Protein AF-A0A818EQ76-F1 (afdb_monomer)

Secondary structure (DSSP, 8-state):
-HHHHHHHHHHHHHHHHHTT----HHHHHHHHHHHHHHTT--TTT----HHHHHHHHHHTT-S------------------

Foldseek 3Di:
DVVVLLVVLVVVVVVCVVVVHDDDLVNSQVVSVVVCVVVVNDPVRDHSDPVVSVVSCVVVVVDDPDDDDDDPDPPPPPDDD

Solvent-accessible surface area (backbone atoms only — not comparable to full-atom values): 5225 Å² total; per-residue (Å²): 118,70,69,59,52,54,49,53,46,47,53,52,51,50,56,36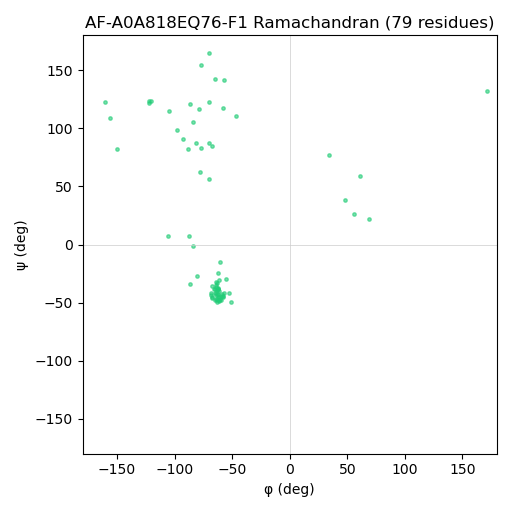,48,74,68,72,47,89,80,51,71,68,62,52,29,54,50,41,48,51,52,29,51,76,71,69,47,52,77,87,80,55,68,69,39,70,71,50,54,50,51,51,30,62,77,65,64,62,75,70,95,60,94,73,90,76,87,80,79,79,79,78,79,84,80,86,131

Radius of gyration: 13.82 Å; Cα contacts (8 Å, |Δi|>4): 41; chains: 1; bounding box: 35×21×45 Å

Structure (mmCIF, N/CA/C/O backbone):
data_AF-A0A818EQ76-F1
#
_entry.id   AF-A0A818EQ76-F1
#
loop_
_atom_site.group_PDB
_atom_site.id
_atom_site.type_symbol
_atom_site.label_atom_id
_atom_site.label_alt_id
_atom_site.label_comp_id
_atom_site.label_asym_id
_atom_site.label_entity_id
_atom_site.label_seq_id
_atom_site.pdbx_PDB_ins_code
_atom_site.Cartn_x
_atom_site.Cartn_y
_atom_site.Cartn_z
_atom_site.occupancy
_atom_site.B_iso_or_equiv
_atom_site.auth_seq_id
_atom_site.auth_comp_id
_atom_site.auth_asym_id
_atom_site.auth_atom_id
_atom_site.pdbx_PDB_model_num
ATOM 1 N N . MET A 1 1 ? -7.112 -8.124 11.356 1.00 56.75 1 MET A N 1
ATOM 2 C CA . MET A 1 1 ? -7.723 -7.158 10.409 1.00 56.75 1 MET A CA 1
ATOM 3 C C . MET A 1 1 ? -6.788 -6.793 9.250 1.00 56.75 1 MET A C 1
ATOM 5 O O . MET A 1 1 ? -7.251 -6.784 8.115 1.00 56.75 1 MET A O 1
ATOM 9 N N . GLU A 1 2 ? -5.476 -6.647 9.473 1.00 61.16 2 GLU A N 1
ATOM 10 C CA . GLU A 1 2 ? -4.477 -6.362 8.416 1.00 61.16 2 GLU A CA 1
ATOM 11 C C . GLU A 1 2 ? -4.445 -7.350 7.229 1.00 61.16 2 GLU A C 1
ATOM 13 O O . GLU A 1 2 ? -4.137 -6.965 6.101 1.00 61.16 2 GLU A O 1
ATOM 18 N N . GLY A 1 3 ? -4.797 -8.624 7.444 1.00 75.25 3 GLY A N 1
ATOM 19 C CA . GLY A 1 3 ? -4.782 -9.637 6.382 1.00 75.25 3 GLY A CA 1
ATOM 20 C C . GLY A 1 3 ? -5.767 -9.370 5.235 1.00 75.25 3 GLY A C 1
ATOM 21 O O . GLY A 1 3 ? -5.457 -9.681 4.085 1.00 75.25 3 GLY A O 1
ATOM 22 N N . LYS A 1 4 ? -6.928 -8.754 5.515 1.00 83.44 4 LYS A N 1
ATOM 23 C CA . LYS A 1 4 ? -7.910 -8.404 4.471 1.00 83.44 4 LYS A CA 1
ATOM 24 C C . LYS A 1 4 ? -7.350 -7.323 3.552 1.00 83.44 4 LYS A C 1
ATOM 26 O O . 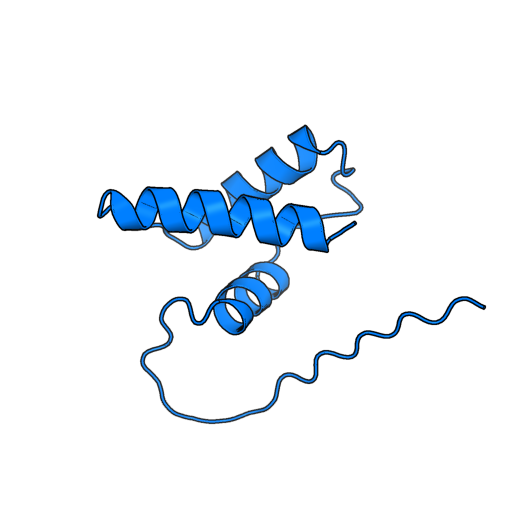LYS A 1 4 ? -7.384 -7.476 2.337 1.00 83.44 4 LYS A O 1
ATOM 31 N N . LEU A 1 5 ? -6.759 -6.286 4.137 1.00 86.62 5 LEU A N 1
ATOM 32 C CA . LEU A 1 5 ? -6.160 -5.179 3.406 1.00 86.62 5 LEU A CA 1
ATOM 33 C C . LEU A 1 5 ? -5.028 -5.635 2.477 1.00 86.62 5 LEU A C 1
ATOM 35 O O . LEU A 1 5 ? -5.027 -5.289 1.300 1.00 86.62 5 LEU A O 1
ATOM 39 N N . MET A 1 6 ? -4.106 -6.475 2.970 1.00 84.94 6 MET A N 1
ATOM 40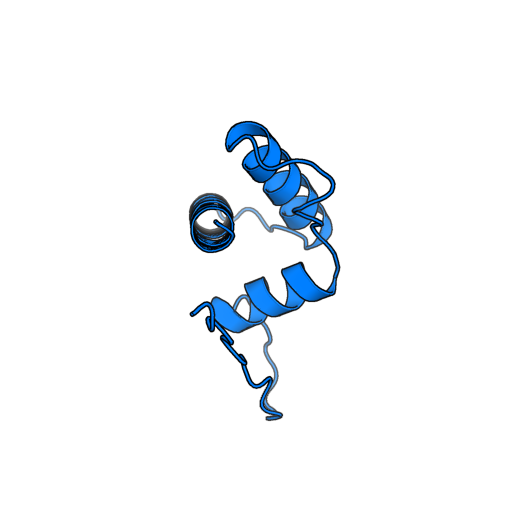 C CA . MET A 1 6 ? -3.049 -7.052 2.124 1.00 84.94 6 MET A CA 1
ATOM 41 C C . MET A 1 6 ? -3.626 -7.823 0.931 1.00 84.94 6 MET A C 1
ATOM 43 O O . MET A 1 6 ? -3.130 -7.679 -0.186 1.00 84.94 6 MET A O 1
ATOM 47 N N . LYS A 1 7 ? -4.690 -8.607 1.151 1.00 87.81 7 LYS A N 1
ATOM 48 C CA . LYS A 1 7 ? -5.351 -9.372 0.089 1.00 87.81 7 LYS A CA 1
ATOM 49 C C . LYS A 1 7 ? -5.969 -8.461 -0.976 1.00 87.81 7 LYS A C 1
ATOM 51 O O . LYS A 1 7 ? -5.711 -8.672 -2.157 1.00 87.81 7 LYS A O 1
ATOM 56 N N . PHE A 1 8 ? -6.741 -7.451 -0.580 1.00 90.12 8 PHE A N 1
ATOM 57 C CA . PHE A 1 8 ? -7.372 -6.525 -1.527 1.00 90.12 8 PHE A CA 1
ATOM 58 C C . PHE A 1 8 ? -6.335 -5.713 -2.317 1.00 90.12 8 PHE A C 1
ATOM 60 O O . PHE A 1 8 ? -6.451 -5.587 -3.537 1.00 90.12 8 PHE A O 1
ATOM 67 N N . SER A 1 9 ? -5.274 -5.238 -1.657 1.00 89.19 9 SER A N 1
ATOM 68 C CA . SER A 1 9 ? -4.173 -4.539 -2.329 1.00 89.19 9 SER A CA 1
ATOM 69 C C . SER A 1 9 ? -3.453 -5.436 -3.343 1.00 89.19 9 SER A C 1
ATOM 71 O O . SER A 1 9 ? -3.095 -4.971 -4.426 1.00 89.19 9 SER A O 1
ATOM 73 N N . LEU A 1 10 ? -3.271 -6.727 -3.034 1.00 88.00 10 LEU A N 1
ATOM 74 C CA . LEU A 1 10 ? -2.693 -7.706 -3.961 1.00 88.00 10 LEU A CA 1
ATOM 75 C C . LEU A 1 10 ? -3.599 -7.979 -5.158 1.00 88.00 10 LEU A C 1
ATOM 77 O O . LEU A 1 10 ? -3.110 -8.041 -6.286 1.00 88.00 10 LEU A O 1
ATOM 81 N N . GLU A 1 11 ? -4.892 -8.174 -4.923 1.00 90.88 11 GLU A N 1
ATOM 82 C CA . GLU A 1 11 ? -5.860 -8.459 -5.981 1.00 90.88 11 GLU A CA 1
ATOM 83 C C . GLU A 1 11 ? -5.918 -7.297 -6.975 1.00 90.88 11 GLU A C 1
ATOM 85 O O . GLU A 1 11 ? -5.774 -7.497 -8.184 1.00 90.88 11 GLU A O 1
ATOM 90 N N . TRP A 1 12 ? -5.977 -6.065 -6.460 1.00 90.94 12 TRP A N 1
ATOM 91 C CA . TRP A 1 12 ? -5.894 -4.867 -7.283 1.00 90.94 12 TRP A CA 1
ATOM 92 C C . TRP A 1 12 ? -4.561 -4.773 -8.036 1.00 90.94 12 TRP A C 1
ATOM 94 O O . TRP A 1 12 ? -4.568 -4.564 -9.250 1.00 90.94 12 TRP A O 1
ATOM 104 N N . PHE A 1 13 ? -3.427 -4.973 -7.353 1.00 88.06 13 PHE A N 1
ATOM 105 C CA . PHE A 1 13 ? -2.099 -4.934 -7.974 1.00 88.06 13 PHE A CA 1
ATOM 106 C C . PHE A 1 13 ? -1.976 -5.959 -9.111 1.00 88.06 13 PHE A C 1
ATOM 108 O O . PHE A 1 13 ? -1.506 -5.640 -10.203 1.00 88.06 13 PHE A O 1
ATOM 115 N N . THR A 1 14 ? -2.445 -7.184 -8.878 1.00 88.00 14 THR A N 1
ATOM 116 C CA . THR A 1 14 ? -2.432 -8.271 -9.864 1.00 88.00 14 THR A CA 1
ATOM 117 C C . THR A 1 14 ? -3.330 -7.940 -11.051 1.00 88.00 14 THR A C 1
ATOM 119 O O . THR A 1 14 ? -2.918 -8.133 -12.196 1.00 88.00 14 THR A O 1
ATOM 122 N N . ALA A 1 15 ? -4.510 -7.363 -10.806 1.00 90.12 15 ALA A N 1
ATOM 123 C CA . ALA A 1 15 ? -5.402 -6.903 -11.864 1.00 90.12 15 ALA A CA 1
ATOM 124 C C . ALA A 1 15 ? -4.756 -5.806 -12.729 1.00 90.12 15 ALA A C 1
ATOM 126 O O . ALA A 1 15 ? -4.890 -5.840 -13.952 1.00 90.12 15 ALA A O 1
ATOM 127 N N . GLN A 1 16 ? -4.013 -4.866 -12.131 1.00 89.25 16 GLN A N 1
ATOM 128 C CA . GLN A 1 16 ? -3.287 -3.844 -12.895 1.00 89.25 16 GLN A CA 1
ATOM 129 C C . GLN A 1 16 ? -2.126 -4.444 -13.692 1.00 89.25 16 GLN A C 1
ATOM 131 O O . GLN A 1 16 ? -1.950 -4.131 -14.871 1.00 89.25 16 GLN A O 1
ATOM 136 N N . ARG A 1 17 ? -1.372 -5.370 -13.088 1.00 85.06 17 ARG A N 1
ATOM 137 C CA . ARG A 1 17 ? -0.274 -6.068 -13.765 1.00 85.06 17 ARG A CA 1
ATOM 138 C C . ARG A 1 17 ? -0.772 -6.896 -14.949 1.00 85.06 17 ARG A C 1
ATOM 140 O O . ARG A 1 17 ? -0.125 -6.904 -15.991 1.00 85.06 17 ARG A O 1
ATOM 147 N N . SER A 1 18 ? -1.938 -7.534 -14.828 1.00 88.00 18 SER A N 1
ATOM 148 C CA . SER A 1 18 ? -2.580 -8.256 -15.935 1.00 88.00 18 SER A CA 1
ATOM 149 C C . SER A 1 18 ? -2.953 -7.336 -17.101 1.00 88.00 18 SER A C 1
ATOM 151 O O . SER A 1 18 ? -3.040 -7.794 -18.237 1.00 88.00 18 SER A O 1
ATOM 153 N N . LYS A 1 19 ? -3.149 -6.041 -16.838 1.00 89.31 19 LYS A N 1
ATOM 154 C CA . LYS A 1 19 ? -3.378 -5.007 -17.856 1.00 89.31 19 LYS A CA 1
ATOM 155 C C . LYS A 1 19 ? -2.075 -4.399 -18.389 1.00 89.31 19 LYS A C 1
ATOM 157 O O . LYS A 1 19 ? -2.131 -3.426 -19.131 1.00 89.31 19 LYS A O 1
ATOM 162 N N . ASN A 1 20 ? -0.913 -4.950 -18.019 1.00 86.62 20 ASN A N 1
ATOM 163 C CA . ASN A 1 20 ? 0.415 -4.395 -18.306 1.00 86.62 20 ASN A CA 1
ATOM 164 C C . ASN A 1 20 ? 0.602 -2.951 -17.801 1.00 86.62 20 ASN A C 1
ATOM 166 O O . ASN A 1 20 ? 1.418 -2.203 -18.333 1.00 86.62 20 ASN A O 1
ATOM 170 N N . ILE A 1 21 ? -0.134 -2.555 -16.758 1.00 84.19 21 ILE A N 1
ATOM 171 C CA . ILE A 1 21 ? -0.012 -1.222 -16.168 1.00 84.19 21 ILE A CA 1
ATOM 172 C C . ILE A 1 21 ? 1.107 -1.265 -15.118 1.00 84.19 21 ILE A C 1
ATOM 174 O O . ILE A 1 21 ? 1.012 -2.046 -14.163 1.00 84.19 21 ILE A O 1
ATOM 178 N N . PRO A 1 22 ? 2.170 -0.454 -15.258 1.00 81.56 22 PRO A N 1
ATOM 179 C CA . PRO A 1 22 ? 3.198 -0.351 -14.235 1.00 81.56 22 PRO A CA 1
ATOM 180 C C . PRO A 1 22 ? 2.631 0.364 -13.007 1.00 81.56 22 PRO A C 1
ATOM 182 O O . PRO A 1 22 ? 2.156 1.495 -13.091 1.00 81.56 22 PRO A O 1
ATOM 185 N N . ILE A 1 23 ? 2.694 -0.297 -11.853 1.00 86.19 23 ILE A N 1
ATOM 186 C CA . ILE A 1 23 ? 2.246 0.269 -10.580 1.00 86.19 23 ILE A CA 1
ATOM 187 C C . ILE A 1 23 ? 3.457 0.664 -9.748 1.00 86.19 23 ILE A C 1
ATOM 189 O O . ILE A 1 23 ? 4.245 -0.181 -9.321 1.00 86.19 23 ILE A O 1
ATOM 193 N N . SER A 1 24 ? 3.581 1.966 -9.510 1.00 86.00 24 SER A N 1
ATOM 194 C CA . SER A 1 24 ? 4.605 2.542 -8.642 1.00 86.00 24 SER A CA 1
ATOM 195 C C . SER A 1 24 ? 4.256 2.353 -7.164 1.00 86.00 24 SER A C 1
ATOM 197 O O . SER A 1 24 ? 3.088 2.266 -6.787 1.00 86.00 24 SER A O 1
ATOM 199 N N . GLY A 1 25 ? 5.279 2.347 -6.305 1.00 86.06 25 GLY A N 1
ATOM 200 C CA . GLY A 1 25 ? 5.119 2.249 -4.848 1.00 86.06 25 GLY A CA 1
ATOM 201 C C . GLY A 1 25 ? 4.132 3.264 -4.242 1.00 86.06 25 GLY A C 1
ATOM 202 O O . GLY A 1 25 ? 3.221 2.824 -3.545 1.00 86.06 25 GLY A O 1
ATOM 203 N N . PRO A 1 26 ? 4.241 4.573 -4.553 1.00 88.75 26 PRO A N 1
ATOM 204 C CA . PRO A 1 26 ? 3.313 5.595 -4.055 1.00 88.75 26 PRO A CA 1
ATOM 205 C C . PRO A 1 26 ? 1.860 5.331 -4.454 1.00 88.75 26 PRO A C 1
ATOM 207 O O . PRO A 1 26 ? 0.972 5.378 -3.613 1.00 88.75 26 PRO A O 1
ATOM 210 N N . LEU A 1 27 ? 1.630 4.931 -5.708 1.00 89.81 27 LEU A N 1
ATOM 211 C CA . LEU A 1 27 ? 0.293 4.621 -6.213 1.00 89.81 27 LEU A CA 1
ATOM 212 C C . LEU A 1 27 ? -0.331 3.430 -5.469 1.00 89.81 27 LEU A C 1
ATOM 214 O O . LEU A 1 27 ? -1.519 3.423 -5.153 1.00 89.81 27 LEU A O 1
ATOM 218 N N . LEU A 1 28 ? 0.481 2.418 -5.157 1.00 88.94 28 LEU A N 1
ATOM 219 C CA . LEU A 1 28 ? 0.051 1.281 -4.350 1.00 88.94 28 LEU A CA 1
ATOM 220 C C . LEU A 1 28 ? -0.241 1.685 -2.894 1.00 88.94 28 LEU A C 1
ATOM 222 O O . LEU A 1 28 ? -1.171 1.146 -2.299 1.00 88.94 28 LEU A O 1
ATOM 226 N N . GLN A 1 29 ? 0.517 2.628 -2.325 1.00 90.19 29 GLN A N 1
ATOM 227 C CA . GLN A 1 29 ? 0.256 3.171 -0.986 1.00 90.19 29 GLN A CA 1
ATOM 228 C C . GLN A 1 29 ? -1.070 3.929 -0.943 1.00 90.19 29 GLN A C 1
ATOM 230 O O . GLN A 1 29 ? -1.887 3.663 -0.065 1.00 90.19 29 GLN A O 1
ATOM 235 N N . GLU A 1 30 ? -1.316 4.813 -1.911 1.00 90.81 30 GLU A N 1
ATOM 236 C CA . GLU A 1 30 ? -2.586 5.535 -2.034 1.00 90.81 30 GLU A CA 1
ATOM 237 C C . GLU A 1 30 ? -3.757 4.567 -2.181 1.00 90.81 30 GLU A C 1
ATOM 239 O O . GLU A 1 30 ? -4.764 4.691 -1.481 1.00 90.81 30 GLU A O 1
ATOM 244 N N . LYS A 1 31 ? -3.609 3.539 -3.026 1.00 90.88 31 LYS A N 1
ATOM 245 C CA . LYS A 1 31 ? -4.671 2.551 -3.192 1.00 90.88 31 LYS A CA 1
ATOM 246 C C . LYS A 1 31 ? -4.919 1.743 -1.921 1.00 90.88 31 LYS A C 1
ATOM 248 O O . LYS A 1 31 ? -6.070 1.464 -1.599 1.00 90.88 31 LYS A O 1
ATOM 253 N N . ALA A 1 32 ? -3.872 1.395 -1.180 1.00 89.75 32 ALA A N 1
ATOM 254 C CA . ALA A 1 32 ? -4.018 0.713 0.098 1.00 89.75 32 ALA A CA 1
ATOM 255 C C . ALA A 1 32 ? -4.732 1.582 1.142 1.00 89.75 32 ALA A C 1
ATOM 257 O O . ALA A 1 32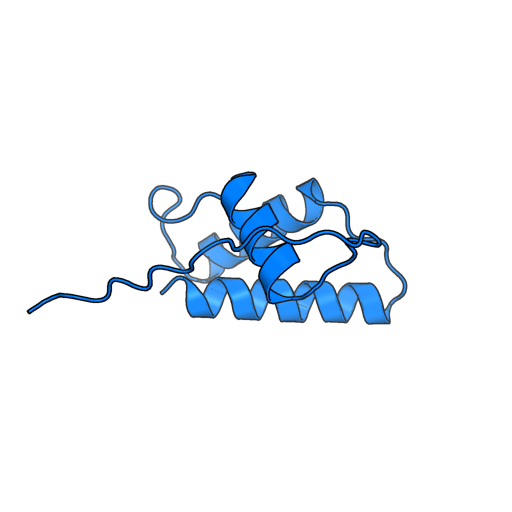 ? -5.531 1.057 1.908 1.00 89.75 32 ALA A O 1
ATOM 258 N N . LEU A 1 33 ? -4.494 2.897 1.161 1.00 90.19 33 LEU A N 1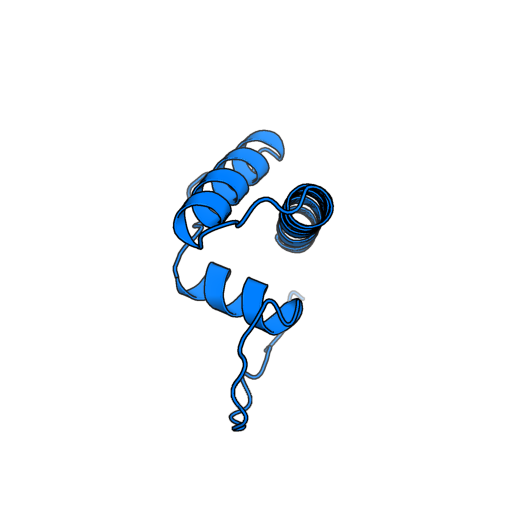
ATOM 259 C CA . LEU A 1 33 ? -5.232 3.813 2.038 1.00 90.19 33 LEU A CA 1
ATOM 260 C C . LEU A 1 33 ? -6.720 3.858 1.678 1.00 90.19 33 LEU A C 1
ATOM 262 O O . LEU A 1 33 ? -7.553 3.751 2.571 1.00 90.19 33 LEU A O 1
ATOM 266 N N . GLN A 1 34 ? -7.053 3.925 0.385 1.00 90.75 34 GLN A N 1
ATOM 267 C CA . GLN A 1 34 ? -8.449 3.860 -0.066 1.00 90.75 34 GLN A CA 1
ATOM 268 C C . GLN A 1 34 ? -9.124 2.555 0.360 1.00 90.75 34 GLN A C 1
ATOM 270 O O . GLN A 1 34 ? -10.202 2.579 0.935 1.00 90.75 34 GLN A O 1
ATOM 275 N N . ILE A 1 35 ? -8.465 1.413 0.146 1.00 89.94 35 ILE A N 1
ATOM 276 C CA . ILE A 1 35 ? -9.010 0.109 0.547 1.00 89.94 35 ILE A CA 1
ATOM 277 C C . ILE A 1 35 ? -9.184 0.042 2.070 1.00 89.94 35 ILE A C 1
ATOM 279 O O . ILE A 1 35 ? -10.144 -0.549 2.555 1.00 89.94 35 ILE A O 1
ATOM 283 N N . ALA A 1 36 ? -8.265 0.627 2.841 1.00 88.94 36 ALA A N 1
ATOM 284 C CA . ALA A 1 36 ? -8.393 0.687 4.291 1.00 88.94 36 ALA A CA 1
ATOM 285 C C . ALA A 1 36 ? -9.633 1.493 4.709 1.00 88.94 36 ALA A C 1
ATOM 287 O O . ALA A 1 36 ? -10.391 1.021 5.555 1.00 88.94 36 ALA A O 1
ATOM 288 N N . GLU A 1 37 ? -9.882 2.633 4.062 1.00 88.50 37 GLU A N 1
ATOM 289 C CA . GLU A 1 37 ? -11.085 3.444 4.270 1.00 88.50 37 GLU A CA 1
ATOM 290 C C . GLU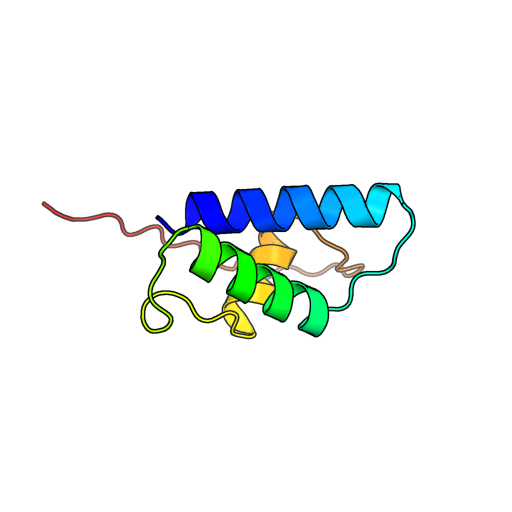 A 1 37 ? -12.364 2.678 3.892 1.00 88.50 37 GLU A C 1
ATOM 292 O O . GLU A 1 37 ? -13.300 2.618 4.688 1.00 88.50 37 GLU A O 1
ATOM 297 N N . GLU A 1 38 ? -12.375 1.992 2.743 1.00 88.31 38 GLU A N 1
ATOM 298 C CA . GLU A 1 38 ? -13.495 1.146 2.292 1.00 88.31 38 GLU A CA 1
ATOM 299 C C . GLU A 1 38 ? -13.789 -0.015 3.260 1.00 88.31 38 GLU A C 1
ATOM 301 O O . GLU A 1 38 ? -14.933 -0.447 3.408 1.00 88.31 38 GLU A O 1
ATOM 306 N N . LEU A 1 39 ? -12.762 -0.521 3.946 1.00 85.81 39 LEU A N 1
ATOM 307 C CA . LEU A 1 39 ? -12.887 -1.563 4.967 1.00 85.81 39 LEU A CA 1
ATOM 308 C C . LEU A 1 39 ? -13.261 -1.015 6.354 1.00 85.81 39 LEU A C 1
ATOM 310 O O . LEU A 1 39 ? -13.396 -1.808 7.290 1.00 85.81 39 LEU A O 1
ATOM 314 N N . GLY A 1 40 ? -13.407 0.305 6.505 1.00 86.19 40 GLY A N 1
ATOM 315 C CA . GLY A 1 40 ? -13.667 0.959 7.788 1.00 86.19 40 GLY A CA 1
ATOM 316 C C . GLY A 1 40 ? -12.480 0.902 8.753 1.00 86.19 40 GLY A C 1
ATOM 317 O O . GLY A 1 40 ? -12.665 0.999 9.966 1.00 86.19 40 GLY A O 1
ATOM 318 N N . ILE A 1 41 ? -11.261 0.705 8.243 1.00 84.81 41 ILE A N 1
ATOM 319 C CA . ILE A 1 41 ? -10.040 0.732 9.049 1.00 84.81 41 ILE A CA 1
ATOM 320 C C . ILE A 1 41 ? -9.694 2.197 9.298 1.00 84.81 41 ILE A C 1
ATOM 322 O O . ILE A 1 41 ? -9.413 2.948 8.364 1.00 84.81 41 ILE A O 1
ATOM 326 N N . SER A 1 42 ? -9.713 2.603 10.567 1.00 77.12 42 SER A N 1
ATOM 327 C CA . SER A 1 42 ? -9.371 3.972 10.948 1.00 77.12 42 SER A CA 1
ATOM 328 C C . SER A 1 42 ? -7.965 4.336 10.469 1.00 77.12 42 SER A C 1
ATOM 330 O O . SER A 1 42 ? -7.033 3.532 10.551 1.00 77.12 42 SER A O 1
ATOM 332 N N . SER A 1 43 ? -7.784 5.575 10.018 1.00 67.12 43 SER A N 1
ATOM 333 C CA . SER A 1 43 ? -6.504 6.100 9.524 1.00 67.12 43 SER A CA 1
ATOM 334 C C . SER A 1 43 ? -5.386 6.070 10.582 1.00 67.12 43 SER A C 1
ATOM 336 O O . SER A 1 43 ? -4.215 6.219 10.243 1.00 67.12 43 SER A O 1
ATOM 338 N N . GLY A 1 44 ? -5.737 5.885 11.861 1.00 73.31 44 GLY A N 1
ATOM 339 C CA . GLY A 1 44 ? -4.785 5.649 12.952 1.00 73.31 44 GLY A CA 1
ATOM 340 C C . GLY A 1 44 ? -4.286 4.201 13.054 1.00 73.31 44 GLY A C 1
ATOM 341 O O . GLY A 1 44 ? -3.167 3.981 13.502 1.00 73.31 44 GLY A O 1
ATOM 342 N N . GLU A 1 45 ? -5.080 3.233 12.594 1.00 77.12 45 GLU A N 1
ATOM 343 C CA . GLU A 1 45 ? -4.783 1.793 12.664 1.00 77.12 45 GLU A CA 1
ATOM 344 C C . GLU A 1 45 ? -3.949 1.332 11.464 1.00 77.12 45 GLU A C 1
ATOM 346 O O . GLU A 1 45 ? -3.099 0.447 11.575 1.00 77.12 45 GLU A O 1
ATOM 351 N N . PHE A 1 46 ? -4.177 1.942 10.295 1.00 83.56 46 PHE A N 1
ATOM 352 C CA . PHE A 1 46 ? -3.439 1.621 9.084 1.00 83.56 46 PHE A CA 1
ATOM 353 C C . PHE A 1 46 ? -2.737 2.833 8.492 1.00 83.56 46 PHE A C 1
ATOM 355 O O . PHE A 1 46 ? -3.353 3.811 8.075 1.00 83.56 46 PHE A O 1
ATOM 362 N N . LYS A 1 47 ? -1.420 2.693 8.338 1.00 84.44 47 LYS A N 1
ATOM 363 C CA . LYS A 1 47 ? -0.598 3.626 7.583 1.00 84.44 47 LYS A CA 1
ATOM 364 C C . LYS A 1 47 ? 0.110 2.870 6.475 1.00 84.44 47 LYS A C 1
ATOM 366 O O . LYS A 1 47 ? 0.924 1.986 6.753 1.00 84.44 47 LYS A O 1
ATOM 371 N N . ALA A 1 48 ? -0.116 3.288 5.231 1.00 85.00 48 ALA A N 1
ATOM 372 C CA . ALA A 1 48 ? 0.645 2.842 4.068 1.00 85.00 48 ALA A CA 1
ATOM 373 C C . ALA A 1 48 ? 2.078 3.411 4.099 1.00 85.00 48 ALA A C 1
ATOM 375 O O . ALA A 1 48 ? 2.515 4.123 3.203 1.00 85.00 48 ALA A O 1
ATOM 376 N N . SER A 1 49 ? 2.809 3.138 5.177 1.00 85.12 49 SER A N 1
ATOM 377 C CA . SER A 1 49 ? 4.196 3.543 5.378 1.00 85.12 49 SER A CA 1
ATOM 378 C C . SER A 1 49 ? 5.119 2.761 4.449 1.00 85.12 49 SER A C 1
ATOM 380 O O . SER A 1 49 ? 4.761 1.684 3.967 1.00 85.12 49 SER A O 1
ATOM 382 N N . ASN A 1 50 ? 6.354 3.241 4.295 1.00 84.69 50 ASN A N 1
ATOM 383 C CA . ASN A 1 50 ? 7.395 2.499 3.581 1.00 84.69 50 ASN A CA 1
ATOM 384 C C . ASN A 1 50 ? 7.552 1.069 4.125 1.00 84.69 50 ASN A C 1
ATOM 386 O O . ASN A 1 50 ? 7.536 0.134 3.335 1.00 84.69 50 ASN A O 1
ATOM 390 N N . GLY A 1 51 ? 7.517 0.875 5.450 1.00 86.38 51 GLY A N 1
ATOM 391 C CA . GLY A 1 51 ? 7.593 -0.463 6.050 1.00 86.38 51 GLY A CA 1
ATOM 392 C C . GLY A 1 51 ? 6.425 -1.399 5.695 1.00 86.38 51 GLY A C 1
ATOM 393 O O . GLY A 1 51 ? 6.629 -2.601 5.535 1.00 86.38 51 GLY A O 1
ATOM 394 N N . TRP A 1 52 ? 5.200 -0.883 5.514 1.00 87.38 52 TRP A N 1
ATOM 395 C CA . TRP A 1 52 ? 4.086 -1.703 5.012 1.00 87.38 52 TRP A CA 1
ATOM 396 C C . TRP A 1 52 ? 4.318 -2.096 3.553 1.00 87.38 52 TRP A C 1
ATOM 398 O O . TRP A 1 52 ? 4.136 -3.253 3.176 1.00 87.38 52 TRP A O 1
ATOM 408 N N . LEU A 1 53 ? 4.767 -1.138 2.743 1.00 86.56 53 LEU A N 1
ATOM 409 C CA . LEU A 1 53 ? 5.034 -1.344 1.329 1.00 86.56 53 LEU A CA 1
ATOM 410 C C . LEU A 1 53 ? 6.196 -2.331 1.104 1.00 86.56 53 LEU A C 1
ATOM 412 O O . LEU A 1 53 ? 6.123 -3.160 0.199 1.00 86.56 53 LEU A O 1
ATOM 416 N N . GLU A 1 54 ? 7.240 -2.289 1.931 1.00 85.19 54 GLU A N 1
ATOM 417 C CA . GLU A 1 54 ? 8.335 -3.267 1.939 1.00 85.19 54 GLU A CA 1
ATOM 418 C C . GLU A 1 54 ? 7.833 -4.666 2.301 1.00 85.19 54 GLU A C 1
ATOM 420 O O . GLU A 1 54 ? 8.085 -5.613 1.555 1.00 85.19 54 GLU A O 1
ATOM 425 N N . LYS A 1 55 ? 7.035 -4.797 3.372 1.00 84.31 55 LYS A N 1
ATOM 426 C CA . LYS A 1 55 ? 6.391 -6.069 3.740 1.00 84.31 55 LYS A CA 1
ATOM 427 C C . LYS A 1 55 ? 5.516 -6.610 2.610 1.00 84.31 55 LYS A C 1
ATOM 429 O O . LYS A 1 55 ? 5.587 -7.798 2.307 1.00 84.31 55 LYS A O 1
ATOM 434 N N . PHE A 1 56 ? 4.716 -5.759 1.968 1.00 84.06 56 PHE A N 1
ATOM 435 C CA . PHE A 1 56 ? 3.862 -6.141 0.843 1.00 84.06 56 PHE A CA 1
ATOM 436 C C . PHE A 1 56 ? 4.688 -6.658 -0.341 1.00 84.06 56 PHE A C 1
ATOM 438 O O . PHE A 1 56 ? 4.419 -7.741 -0.864 1.00 84.06 56 PHE A O 1
ATOM 445 N N . ARG A 1 57 ? 5.743 -5.929 -0.726 1.00 83.19 57 ARG A N 1
ATOM 446 C CA . ARG A 1 57 ? 6.652 -6.354 -1.799 1.00 83.19 57 ARG A CA 1
ATOM 447 C C . ARG A 1 57 ? 7.364 -7.662 -1.463 1.00 83.19 57 ARG A C 1
ATOM 449 O O . ARG A 1 57 ? 7.435 -8.532 -2.326 1.00 83.19 57 ARG A O 1
ATOM 456 N N . HIS A 1 58 ? 7.839 -7.814 -0.228 1.00 81.94 58 HIS A N 1
ATOM 457 C CA . HIS A 1 58 ? 8.530 -9.014 0.243 1.00 81.94 58 HIS A CA 1
ATOM 458 C C . HIS A 1 58 ? 7.606 -10.240 0.236 1.00 81.94 58 HIS A C 1
ATOM 460 O O . HIS A 1 58 ? 7.955 -11.280 -0.316 1.00 81.94 58 HIS A O 1
ATOM 466 N N . ARG A 1 59 ? 6.384 -10.102 0.765 1.00 80.69 59 ARG A N 1
ATOM 467 C CA . ARG A 1 59 ? 5.380 -11.181 0.841 1.00 80.69 59 ARG A CA 1
ATOM 468 C C . ARG A 1 59 ? 4.913 -11.665 -0.527 1.00 80.69 59 ARG A C 1
ATOM 470 O O . ARG A 1 59 ? 4.628 -12.847 -0.686 1.00 80.69 59 ARG A O 1
ATOM 477 N N . HIS A 1 60 ? 4.826 -10.762 -1.499 1.00 76.69 60 HIS A N 1
ATOM 478 C CA . HIS A 1 60 ? 4.306 -11.067 -2.833 1.00 76.69 60 HIS A CA 1
ATOM 479 C C . HIS A 1 60 ? 5.393 -11.151 -3.908 1.00 76.69 60 HIS A C 1
ATOM 481 O O . HIS A 1 60 ? 5.071 -11.275 -5.088 1.00 76.69 60 HIS A O 1
ATOM 487 N N . MET A 1 61 ? 6.669 -11.087 -3.504 1.00 70.38 61 MET A N 1
ATOM 488 C CA . MET A 1 61 ? 7.838 -11.134 -4.389 1.00 70.38 61 MET A CA 1
ATOM 489 C C . MET A 1 61 ? 7.697 -10.173 -5.581 1.00 70.38 61 MET A C 1
ATOM 491 O O . MET A 1 61 ? 8.070 -10.482 -6.716 1.00 70.38 61 MET A O 1
ATOM 495 N N . ILE A 1 62 ? 7.116 -8.994 -5.331 1.00 70.25 62 ILE A N 1
ATOM 496 C CA . ILE A 1 62 ? 6.886 -7.970 -6.350 1.00 70.25 62 ILE A CA 1
ATOM 497 C C . ILE A 1 62 ? 8.226 -7.277 -6.612 1.00 70.25 62 ILE A C 1
ATOM 499 O O . ILE A 1 62 ? 8.554 -6.244 -6.035 1.00 70.25 62 ILE A O 1
ATOM 503 N N . GLY A 1 63 ? 9.017 -7.926 -7.467 1.00 54.25 63 GLY A N 1
ATOM 504 C CA . GLY A 1 63 ? 10.130 -7.365 -8.222 1.00 54.25 63 GLY A CA 1
ATOM 505 C C . GLY A 1 63 ? 11.289 -6.782 -7.419 1.00 54.25 63 GLY A C 1
ATOM 506 O O . GLY A 1 63 ? 11.646 -5.634 -7.654 1.00 54.25 63 GLY A O 1
ATOM 507 N N . TYR A 1 64 ? 11.948 -7.576 -6.571 1.00 47.22 64 TYR A N 1
ATOM 508 C CA . TYR A 1 64 ? 13.376 -7.367 -6.314 1.00 47.22 64 TYR A CA 1
ATOM 509 C C . TYR A 1 64 ? 14.147 -8.353 -7.190 1.00 47.22 64 TYR A C 1
ATOM 511 O O . TYR A 1 64 ? 14.286 -9.529 -6.866 1.00 47.22 64 TYR A O 1
ATOM 519 N N . ARG A 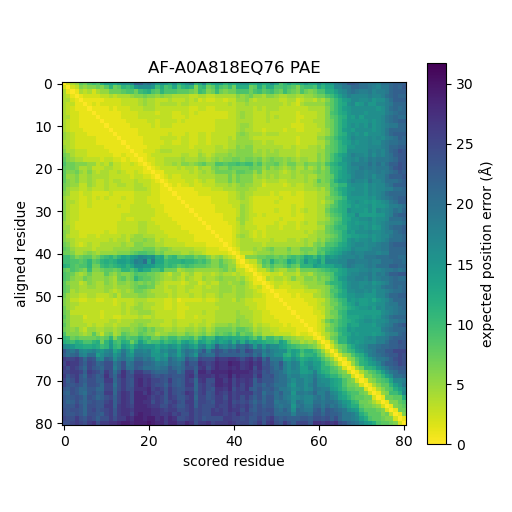1 65 ? 14.641 -7.897 -8.341 1.00 48.66 65 ARG A N 1
ATOM 520 C CA . ARG A 1 65 ? 15.671 -8.645 -9.069 1.00 48.66 65 ARG A CA 1
ATOM 521 C C . ARG A 1 65 ? 17.023 -8.417 -8.381 1.00 48.66 65 ARG A C 1
ATOM 523 O O . ARG A 1 65 ? 17.895 -7.832 -8.995 1.00 48.66 65 ARG A O 1
ATOM 530 N N . GLN A 1 66 ? 17.168 -8.821 -7.119 1.00 42.03 66 GLN A N 1
ATOM 531 C CA . GLN A 1 66 ? 18.438 -9.077 -6.410 1.00 42.03 66 GLN A CA 1
ATOM 532 C C . GLN A 1 66 ? 18.074 -10.053 -5.274 1.00 42.03 66 GLN A C 1
ATOM 534 O O . GLN A 1 66 ? 17.222 -9.744 -4.454 1.00 42.03 66 GLN A O 1
ATOM 539 N N . ILE A 1 67 ? 18.457 -11.330 -5.294 1.00 49.72 67 ILE A N 1
ATOM 540 C CA . ILE A 1 67 ? 19.798 -11.830 -4.952 1.00 49.72 67 ILE A CA 1
ATOM 541 C C . ILE A 1 67 ? 20.434 -10.993 -3.839 1.00 49.72 67 ILE A C 1
ATOM 543 O O . ILE A 1 67 ? 21.240 -10.116 -4.109 1.00 49.72 67 ILE A O 1
ATOM 547 N N . SER A 1 68 ? 20.011 -11.214 -2.601 1.00 45.66 68 SER A N 1
ATOM 548 C CA . SER A 1 68 ? 20.901 -11.521 -1.474 1.00 45.66 68 SER A CA 1
ATOM 549 C C . SER A 1 68 ? 20.093 -11.491 -0.192 1.00 45.66 68 SER A C 1
ATOM 551 O O . SER A 1 68 ? 19.265 -10.608 0.020 1.00 45.66 68 SER A O 1
ATOM 553 N N . GLY A 1 69 ? 20.281 -12.544 0.594 1.00 52.44 69 GLY A N 1
ATOM 554 C CA . GLY A 1 69 ? 19.514 -12.805 1.792 1.00 52.44 69 GLY A CA 1
ATOM 555 C C . GLY A 1 69 ? 19.741 -11.755 2.860 1.00 52.44 69 GLY A C 1
ATOM 556 O O . GLY A 1 69 ? 20.861 -11.325 3.068 1.00 52.44 69 GLY A O 1
ATOM 557 N N . GLU A 1 70 ? 18.667 -11.426 3.559 1.00 44.34 70 GLU A N 1
ATOM 558 C CA . GLU A 1 70 ? 18.658 -11.247 5.003 1.00 44.34 70 GLU A CA 1
ATOM 559 C C . GLU A 1 70 ? 17.197 -11.366 5.455 1.00 44.34 70 GLU A C 1
ATOM 561 O O . GLU A 1 70 ? 16.287 -10.722 4.928 1.00 44.34 70 GLU A O 1
ATOM 566 N N . SER A 1 71 ? 16.970 -12.314 6.361 1.00 57.47 71 SER A N 1
ATOM 567 C CA . SER A 1 71 ? 15.677 -12.698 6.911 1.00 57.47 71 SER A CA 1
ATOM 568 C C . SER A 1 71 ? 14.978 -11.512 7.569 1.00 57.47 71 SER A C 1
ATOM 570 O O . SER A 1 71 ? 15.431 -11.028 8.603 1.00 57.47 71 SER A O 1
ATOM 572 N N . SER A 1 72 ? 13.816 -11.100 7.058 1.00 44.38 72 SER A N 1
ATOM 573 C CA . SER A 1 72 ? 12.888 -10.308 7.867 1.00 44.38 72 SER A CA 1
ATOM 574 C C . SER A 1 72 ? 11.917 -11.263 8.544 1.00 44.38 72 SER A C 1
ATOM 576 O O . SER A 1 72 ? 10.899 -11.673 7.985 1.00 44.38 72 SER A O 1
ATOM 578 N N . SER A 1 73 ? 12.320 -11.671 9.745 1.00 48.84 73 SER A N 1
ATOM 579 C CA . SER A 1 73 ? 11.519 -12.424 10.699 1.00 48.84 73 SER A CA 1
ATOM 580 C C . SER A 1 73 ? 10.1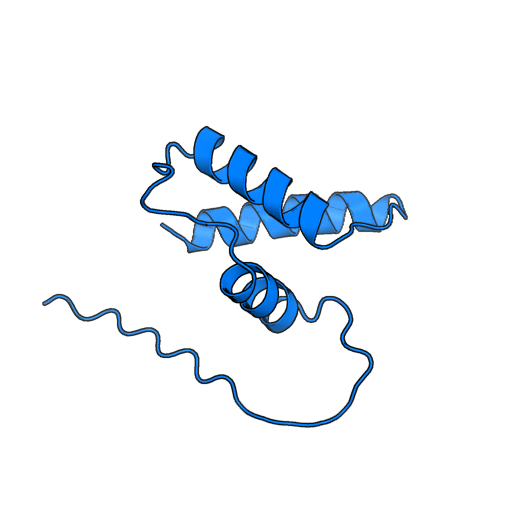32 -11.788 10.826 1.00 48.84 73 SER A C 1
ATOM 582 O O . SER A 1 73 ? 9.986 -10.674 11.335 1.00 48.84 73 SER A O 1
ATOM 584 N N . VAL A 1 74 ? 9.101 -12.479 10.334 1.00 45.12 74 VAL A N 1
ATOM 585 C CA . VAL A 1 74 ? 7.716 -12.108 10.613 1.00 45.12 74 VAL A CA 1
ATOM 586 C C . VAL A 1 74 ? 7.382 -12.677 11.988 1.00 45.12 74 VAL A C 1
ATOM 588 O O . VAL A 1 74 ? 6.910 -13.799 12.129 1.00 45.12 74 VAL A O 1
ATOM 591 N N . SER A 1 75 ? 7.676 -11.914 13.039 1.00 40.47 75 SER A N 1
ATOM 592 C CA . SER A 1 75 ? 7.118 -12.204 14.357 1.00 40.47 75 SER A CA 1
ATOM 593 C C . SER A 1 75 ? 5.627 -11.881 14.313 1.00 40.47 75 SER A C 1
ATOM 595 O O . SER A 1 75 ? 5.197 -10.766 14.601 1.00 40.47 75 SER A O 1
ATOM 597 N N . THR A 1 76 ? 4.826 -12.861 13.906 1.00 44.59 76 THR A N 1
ATOM 598 C CA . THR A 1 76 ? 3.415 -12.941 14.276 1.00 44.59 76 THR A CA 1
ATOM 599 C C . THR A 1 76 ? 3.350 -13.217 15.774 1.00 44.59 76 THR A C 1
ATOM 601 O O . THR A 1 76 ? 3.273 -14.371 16.182 1.00 44.59 76 THR A O 1
ATOM 604 N N . THR A 1 77 ? 3.421 -12.176 16.604 1.00 41.47 77 THR A N 1
ATOM 605 C CA . THR A 1 77 ? 2.990 -12.291 18.002 1.00 41.47 77 THR A CA 1
ATOM 606 C C . THR A 1 77 ? 1.500 -11.976 18.067 1.00 41.47 77 THR A C 1
ATOM 608 O O . THR A 1 77 ? 1.077 -10.854 18.316 1.00 41.47 77 THR A O 1
ATOM 611 N N . THR A 1 78 ? 0.693 -12.987 17.758 1.00 49.78 78 THR A N 1
ATOM 612 C CA . THR A 1 78 ? -0.646 -13.105 18.332 1.00 49.78 78 THR A CA 1
ATOM 613 C C . THR A 1 78 ? -0.452 -13.782 19.682 1.00 49.78 78 THR A C 1
ATOM 615 O O . THR A 1 78 ? -0.144 -14.969 19.723 1.00 49.78 78 THR A O 1
ATOM 618 N N . ALA A 1 79 ? -0.563 -13.008 20.758 1.00 54.12 79 ALA A N 1
ATOM 619 C CA . ALA A 1 79 ? -0.680 -13.502 22.124 1.00 54.12 79 ALA A CA 1
ATOM 620 C C . ALA A 1 79 ? -1.505 -12.490 22.938 1.00 54.12 79 ALA A C 1
ATOM 622 O O . ALA A 1 79 ? -0.962 -11.599 23.581 1.00 54.12 79 ALA A O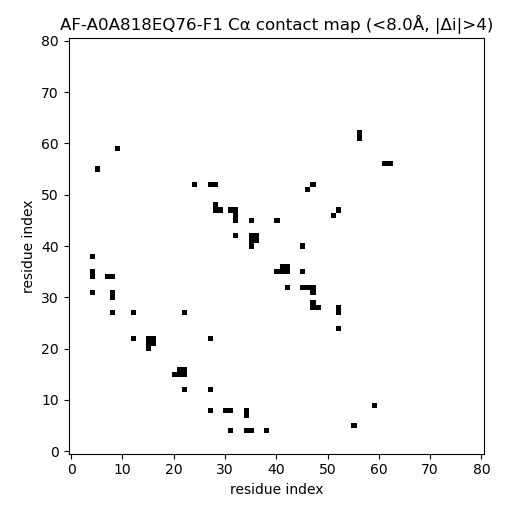 1
ATOM 623 N N . GLU A 1 80 ? -2.822 -12.610 22.814 1.00 56.62 80 GLU A N 1
ATOM 624 C CA . GLU A 1 80 ? -3.776 -12.519 23.927 1.00 56.62 80 GLU A CA 1
ATOM 625 C C . GLU A 1 80 ? -4.463 -13.904 23.870 1.00 56.62 80 GLU A C 1
ATOM 627 O O . GLU A 1 80 ? -4.828 -14.334 22.773 1.00 56.62 80 GLU A O 1
ATOM 632 N N . GLU A 1 81 ? -4.509 -14.751 24.897 1.00 42.38 81 GLU A N 1
ATOM 633 C CA . GLU A 1 81 ? -4.556 -14.568 26.357 1.00 42.38 81 GLU A CA 1
ATOM 634 C C . GLU A 1 81 ? -3.689 -15.598 27.111 1.00 42.38 81 GLU A C 1
ATOM 636 O O . GLU A 1 81 ? -3.405 -16.678 26.535 1.00 42.38 81 GLU A O 1
#

pLDDT: mean 75.8, std 16.83, range [40.47, 90.94]

Sequence (81 aa):
MEGKLMKFSLEWFTAQRSKNIPISGPLLQEKALQIAEELGISSGEFKASNGWLEKFRHRHMIGYRQISGESSSVSTTTAEE

Mean predicted aligned error: 9.92 Å